Protein AF-A0A1V6M2T1-F1 (afdb_monomer_lite)

pLDDT: mean 70.69, std 18.41, range [31.61, 95.44]

Secondary structure (DSSP, 8-state):
-EEEEEEEEETTEEEEEEEEEEEEEETTTEEEEEEEEEEE-SSSS--SHHHHH-EEEETTEEEEEE-EEEETT-S-----SS-EEEE-GGG-B--S---HHHHHHHHHHHHHTTHHHHHHTTS-----SSS----HHHHHHHHHHHHTTS--

Organism: NCBI:txid392547

Structure (mmCIF, N/CA/C/O backbone):
data_AF-A0A1V6M2T1-F1
#
_entry.id   AF-A0A1V6M2T1-F1
#
loop_
_atom_site.group_PDB
_atom_site.id
_atom_site.type_symbol
_atom_site.label_atom_id
_atom_site.label_alt_id
_atom_site.label_comp_id
_atom_site.label_asym_id
_atom_site.label_entity_id
_atom_site.label_seq_id
_atom_site.pdbx_PDB_ins_code
_atom_site.Cartn_x
_atom_site.Cartn_y
_atom_site.Cartn_z
_atom_site.occupancy
_atom_site.B_iso_or_equiv
_atom_site.auth_seq_id
_atom_site.auth_comp_id
_atom_site.auth_asym_id
_atom_site.auth_atom_id
_atom_site.pdbx_PDB_model_num
ATOM 1 N N . MET A 1 1 ? -5.925 5.766 -5.698 1.00 90.88 1 MET A N 1
ATOM 2 C CA . MET A 1 1 ? -6.405 4.626 -4.878 1.00 90.88 1 MET A CA 1
ATOM 3 C C . MET A 1 1 ? -6.387 5.064 -3.421 1.00 90.88 1 MET A C 1
ATOM 5 O O . MET A 1 1 ? -5.748 6.068 -3.132 1.00 90.88 1 MET A O 1
ATOM 9 N N . PHE A 1 2 ? -7.082 4.376 -2.523 1.00 90.50 2 PHE A N 1
ATOM 10 C CA . PHE A 1 2 ? -7.159 4.763 -1.107 1.00 90.50 2 PHE A CA 1
ATOM 11 C C . PHE A 1 2 ? -7.223 3.529 -0.206 1.00 90.50 2 PHE A C 1
ATOM 13 O O . PHE A 1 2 ? -7.481 2.418 -0.685 1.00 90.50 2 PHE A O 1
ATOM 20 N N . LEU A 1 3 ? -6.976 3.726 1.088 1.00 90.12 3 LEU A N 1
ATOM 21 C CA . LEU A 1 3 ? -7.148 2.685 2.092 1.00 90.12 3 LEU A CA 1
ATOM 22 C C . LEU A 1 3 ? -8.606 2.587 2.534 1.00 90.12 3 LEU A C 1
ATOM 24 O O . LEU A 1 3 ? -9.254 3.588 2.828 1.00 90.12 3 LEU A O 1
ATOM 28 N N . ARG A 1 4 ? -9.121 1.360 2.600 1.00 90.44 4 ARG A N 1
ATOM 29 C CA . ARG A 1 4 ? -10.441 1.067 3.149 1.00 90.44 4 ARG A CA 1
ATOM 30 C C . ARG A 1 4 ? -10.321 0.175 4.369 1.00 90.44 4 ARG A C 1
ATOM 32 O O . ARG A 1 4 ? -9.749 -0.910 4.283 1.00 90.44 4 ARG A O 1
ATOM 39 N N . GLU A 1 5 ? -10.934 0.626 5.450 1.00 89.81 5 GLU A N 1
ATOM 40 C CA . GLU A 1 5 ? -11.087 -0.131 6.682 1.00 89.81 5 GLU A CA 1
ATOM 41 C C . GLU A 1 5 ? -12.289 -1.086 6.608 1.00 89.81 5 GLU A C 1
ATOM 43 O O . GLU A 1 5 ? -13.335 -0.766 6.029 1.00 89.81 5 GLU A O 1
ATOM 48 N N . LYS A 1 6 ? -12.142 -2.264 7.213 1.00 90.06 6 LYS A N 1
ATOM 49 C CA . LYS A 1 6 ? -13.214 -3.207 7.526 1.00 90.06 6 LYS A CA 1
ATOM 50 C C . LYS A 1 6 ? -13.053 -3.693 8.961 1.00 90.06 6 LYS A C 1
ATOM 52 O O . LYS A 1 6 ? -12.026 -4.270 9.304 1.00 90.06 6 LYS A O 1
ATOM 57 N N . THR A 1 7 ? -14.091 -3.527 9.764 1.00 89.69 7 THR A N 1
ATOM 58 C CA . THR A 1 7 ? -14.154 -4.051 11.128 1.00 89.69 7 THR A CA 1
ATOM 59 C C . THR A 1 7 ? -14.846 -5.405 11.161 1.00 89.69 7 THR A C 1
ATOM 61 O O . THR A 1 7 ? -15.829 -5.645 10.457 1.00 89.69 7 THR A O 1
ATOM 64 N N . ARG A 1 8 ? -14.333 -6.306 11.996 1.00 88.00 8 ARG A N 1
ATOM 65 C CA . ARG A 1 8 ? -14.969 -7.588 12.296 1.00 88.00 8 ARG A CA 1
ATOM 66 C C . ARG A 1 8 ? -14.825 -7.887 13.777 1.00 88.00 8 ARG A C 1
ATOM 68 O O . ARG A 1 8 ? -13.715 -7.901 14.295 1.00 88.00 8 ARG A O 1
ATOM 75 N N . THR A 1 9 ? -15.931 -8.204 14.435 1.00 89.56 9 THR A N 1
ATOM 76 C CA . THR A 1 9 ? -15.907 -8.704 15.811 1.00 89.56 9 THR A CA 1
ATOM 77 C C . THR A 1 9 ? -15.800 -10.226 15.794 1.00 89.56 9 THR A C 1
ATOM 79 O O . THR A 1 9 ? -16.589 -10.904 15.132 1.00 89.56 9 THR A O 1
ATOM 82 N N . LYS A 1 10 ? -14.796 -10.765 16.484 1.00 86.81 10 LYS A N 1
ATOM 83 C CA . LYS A 1 10 ? -14.562 -12.201 16.653 1.00 86.81 10 LYS A CA 1
ATOM 84 C C . LYS A 1 10 ? -14.015 -12.443 18.060 1.00 86.81 10 LYS A C 1
ATOM 86 O O . LYS A 1 10 ? -13.212 -11.655 18.537 1.00 86.81 10 LYS A O 1
ATOM 91 N N . ASP A 1 11 ? -14.467 -13.502 18.731 1.00 85.00 11 ASP A N 1
ATOM 92 C CA . ASP A 1 11 ? -13.961 -13.908 20.055 1.00 85.00 11 ASP A CA 1
ATOM 93 C C . ASP A 1 11 ? -13.991 -12.770 21.103 1.00 85.00 11 ASP A C 1
ATOM 95 O O . ASP A 1 11 ? -13.096 -12.627 21.931 1.00 85.00 11 ASP A O 1
ATOM 99 N N . GLY A 1 12 ? -15.013 -11.906 21.029 1.00 88.94 12 GLY A N 1
ATOM 100 C CA . GLY A 1 12 ? -15.168 -10.736 21.904 1.00 88.94 12 GLY A CA 1
ATOM 101 C C . GLY A 1 12 ? -14.225 -9.563 21.605 1.00 88.94 12 GLY A C 1
ATOM 102 O O . GLY A 1 12 ? -14.316 -8.536 22.273 1.00 88.94 12 GLY A O 1
ATOM 103 N N . LYS A 1 13 ? -13.351 -9.676 20.598 1.00 83.81 13 LYS A N 1
ATOM 104 C CA . LYS A 1 13 ? -12.425 -8.624 20.164 1.00 83.81 13 LYS A CA 1
ATOM 105 C C . LYS A 1 13 ? -12.834 -8.062 18.805 1.00 83.81 13 LYS A C 1
ATOM 107 O O . LYS A 1 13 ? -13.288 -8.784 17.916 1.00 83.81 13 LYS A O 1
ATOM 112 N N . THR A 1 14 ? -12.683 -6.753 18.635 1.00 84.75 14 THR A N 1
ATOM 113 C CA . THR A 1 14 ? -12.909 -6.087 17.348 1.00 84.75 14 THR A CA 1
ATOM 114 C C . THR A 1 14 ? -11.585 -5.963 16.615 1.00 84.75 14 THR A C 1
ATOM 116 O O . THR A 1 14 ? -10.681 -5.286 17.087 1.00 84.75 14 THR A O 1
ATOM 119 N N . HIS A 1 15 ? -11.502 -6.603 15.454 1.00 81.69 15 HIS A N 1
ATOM 120 C CA . HIS A 1 15 ? -10.347 -6.582 14.566 1.00 81.69 15 HIS A CA 1
ATOM 121 C C . HIS A 1 15 ? -10.577 -5.591 13.429 1.00 81.69 15 HIS A C 1
ATOM 123 O O . HIS A 1 15 ? -11.672 -5.544 12.848 1.00 81.69 15 HIS A O 1
ATOM 129 N N . ARG A 1 16 ? -9.542 -4.818 13.089 1.00 83.06 16 ARG A N 1
ATOM 130 C CA . ARG A 1 16 ? -9.568 -3.848 11.988 1.00 83.06 16 ARG A CA 1
ATOM 131 C C . ARG A 1 16 ? -8.660 -4.307 10.862 1.00 83.06 16 ARG A C 1
ATOM 133 O O . ARG A 1 16 ? -7.446 -4.390 11.007 1.00 83.06 16 ARG A O 1
ATOM 140 N N . TYR A 1 17 ? -9.256 -4.537 9.703 1.00 86.25 17 TYR A N 1
ATOM 141 C CA . TYR A 1 17 ? -8.554 -4.954 8.502 1.00 86.25 17 TYR A CA 1
ATOM 142 C C . TYR A 1 17 ? -8.528 -3.836 7.478 1.00 86.25 17 TYR A C 1
ATOM 144 O O . TYR A 1 17 ? -9.516 -3.129 7.279 1.00 86.25 17 TYR A O 1
ATOM 152 N N . TRP A 1 18 ? -7.417 -3.734 6.763 1.00 87.50 18 TRP A N 1
ATOM 153 C CA . TRP A 1 18 ? -7.222 -2.711 5.753 1.00 87.50 18 TRP A CA 1
ATOM 154 C C . TRP A 1 18 ? -7.017 -3.313 4.370 1.00 87.50 18 TRP A C 1
ATOM 156 O O . TRP A 1 18 ? -6.522 -4.427 4.187 1.00 87.50 18 TRP A O 1
ATOM 166 N N . SER A 1 19 ? -7.443 -2.576 3.352 1.00 89.62 19 SER A N 1
ATOM 167 C CA . SER A 1 19 ? -7.235 -2.939 1.952 1.00 89.62 19 SER A CA 1
ATOM 168 C C . SER A 1 19 ? -6.970 -1.706 1.103 1.00 89.62 19 SER A C 1
ATOM 170 O O . SER A 1 19 ? -7.584 -0.663 1.321 1.00 89.62 19 SER A O 1
ATOM 172 N N . VAL A 1 20 ? -6.116 -1.841 0.089 1.00 90.06 20 VAL A N 1
ATOM 173 C CA . VAL A 1 20 ? -5.990 -0.847 -0.982 1.00 90.06 20 VAL A CA 1
ATOM 174 C C . VAL A 1 20 ? -7.143 -1.045 -1.957 1.00 90.06 20 VAL A C 1
ATOM 176 O O . VAL A 1 20 ? -7.351 -2.147 -2.474 1.00 90.06 20 VAL A O 1
ATOM 179 N N . VAL A 1 21 ? -7.888 0.024 -2.220 1.00 92.50 21 VAL A N 1
ATOM 180 C CA . VAL A 1 21 ? -9.063 0.020 -3.094 1.00 92.50 21 VAL A CA 1
ATOM 181 C C . VAL A 1 21 ? -8.901 1.047 -4.213 1.00 92.50 21 VAL A C 1
ATOM 183 O O . VAL A 1 21 ? -8.408 2.162 -4.015 1.00 92.50 21 VAL A O 1
ATOM 186 N N . GLU A 1 22 ? -9.344 0.670 -5.410 1.00 92.31 22 GLU A N 1
ATOM 187 C CA . GLU A 1 22 ? -9.448 1.556 -6.565 1.00 92.31 22 GLU A CA 1
ATOM 188 C C . GLU A 1 22 ? -10.909 1.776 -6.975 1.00 92.31 22 GLU A C 1
ATOM 190 O O . GLU A 1 22 ? -11.725 0.854 -6.954 1.00 92.31 22 GLU A O 1
ATOM 195 N N . ASN A 1 23 ? -11.237 3.003 -7.382 1.00 92.88 23 ASN A N 1
ATOM 196 C CA . ASN A 1 23 ? -12.515 3.305 -8.018 1.00 92.88 23 ASN A CA 1
ATOM 197 C C . ASN A 1 23 ? -12.407 2.984 -9.513 1.00 92.88 23 ASN A C 1
ATOM 199 O O . ASN A 1 23 ? -11.589 3.583 -10.212 1.00 92.88 23 ASN A O 1
ATOM 203 N N . ARG A 1 24 ? -13.255 2.085 -10.020 1.00 91.62 24 ARG A N 1
ATOM 204 C CA . ARG A 1 24 ? -13.364 1.763 -11.447 1.00 91.62 24 ARG A CA 1
ATOM 205 C C . ARG A 1 24 ? -14.701 2.206 -12.009 1.00 91.62 24 ARG A C 1
ATOM 207 O O . ARG A 1 24 ? -15.753 1.849 -11.484 1.00 91.62 24 ARG A O 1
ATOM 214 N N . ARG A 1 25 ? -14.659 2.952 -13.112 1.00 94.19 25 ARG A N 1
ATOM 215 C CA . ARG A 1 25 ? -15.850 3.230 -13.921 1.00 94.19 25 ARG A CA 1
ATOM 216 C C . ARG A 1 25 ? -16.235 1.957 -14.671 1.00 94.19 25 ARG A C 1
ATOM 218 O O . ARG A 1 25 ? -15.380 1.335 -15.294 1.00 94.19 25 ARG A O 1
ATOM 225 N N . VAL A 1 26 ? -17.505 1.584 -14.602 1.00 93.38 26 VAL A N 1
ATOM 226 C CA . VAL A 1 26 ? -18.083 0.449 -15.334 1.00 93.38 26 VAL A CA 1
ATOM 227 C C . VAL A 1 26 ? -19.232 0.934 -16.218 1.00 93.38 26 VAL A C 1
ATOM 229 O O . VAL A 1 26 ? -19.635 2.101 -16.154 1.00 93.38 26 VAL A O 1
ATOM 232 N N . SER A 1 27 ? -19.751 0.051 -17.072 1.00 92.75 27 SER A N 1
ATOM 233 C CA . SER A 1 27 ? -20.870 0.359 -17.965 1.00 92.75 27 SER A CA 1
ATOM 234 C C . SER A 1 27 ? -22.067 0.949 -17.210 1.00 92.75 27 SER A C 1
ATOM 236 O O . SER A 1 27 ? -22.337 0.612 -16.055 1.00 92.75 27 SER A O 1
ATOM 238 N N . GLY A 1 28 ? -22.804 1.841 -17.874 1.00 90.31 28 GLY A N 1
ATOM 239 C CA . GLY A 1 28 ? -23.996 2.466 -17.295 1.00 90.31 28 GLY A CA 1
ATOM 240 C C . GLY A 1 28 ? -23.710 3.603 -16.309 1.00 90.31 28 GLY A C 1
ATOM 241 O O . GLY A 1 28 ? -24.508 3.824 -15.405 1.00 90.31 28 GLY A O 1
ATOM 242 N N . ARG A 1 29 ? -22.584 4.322 -16.465 1.00 90.81 29 ARG A N 1
ATOM 243 C CA . ARG A 1 29 ? -22.178 5.472 -15.620 1.00 90.81 29 ARG A CA 1
ATOM 244 C C . ARG A 1 29 ? -22.009 5.135 -14.131 1.00 90.81 29 ARG A C 1
ATOM 246 O O . ARG A 1 29 ? -22.062 6.022 -13.284 1.00 90.81 29 ARG A O 1
ATOM 253 N N . ARG A 1 30 ? -21.785 3.863 -13.800 1.00 94.12 30 ARG A N 1
ATOM 254 C CA . ARG A 1 30 ? -21.572 3.411 -12.421 1.00 94.12 30 ARG A CA 1
ATOM 255 C C . ARG A 1 30 ? -20.083 3.416 -12.085 1.00 94.12 30 ARG A C 1
ATOM 257 O O . ARG A 1 30 ? -19.233 3.225 -12.956 1.00 94.12 30 ARG A O 1
ATOM 264 N N . VAL A 1 31 ? -19.774 3.606 -10.808 1.00 95.00 31 VAL A N 1
ATOM 265 C CA . VAL A 1 31 ? -18.424 3.446 -10.262 1.00 95.00 31 VAL A CA 1
ATOM 266 C C . VAL A 1 31 ? -18.472 2.333 -9.230 1.00 95.00 31 VAL A C 1
ATOM 268 O O . VAL A 1 31 ? -19.306 2.363 -8.330 1.00 95.00 31 VAL A O 1
ATOM 271 N N . VAL A 1 32 ? -17.591 1.349 -9.373 1.00 94.50 32 VAL A N 1
ATOM 272 C CA . VAL A 1 32 ? -17.420 0.254 -8.415 1.00 94.50 32 VAL A CA 1
ATOM 273 C C . VAL A 1 32 ? -16.071 0.376 -7.729 1.00 94.50 32 VAL A C 1
ATOM 275 O O . VAL A 1 32 ? -15.122 0.937 -8.275 1.00 94.50 32 VAL A O 1
ATOM 278 N N . GLN A 1 33 ? -15.983 -0.172 -6.527 1.00 94.56 33 GLN A N 1
ATOM 279 C CA . GLN A 1 33 ? -14.750 -0.215 -5.757 1.00 94.56 33 GLN A CA 1
ATOM 280 C C . GLN A 1 33 ? -14.138 -1.604 -5.867 1.00 94.56 33 GLN A C 1
ATOM 282 O O . GLN A 1 33 ? -14.709 -2.583 -5.389 1.00 94.56 33 GLN A O 1
ATOM 287 N N . ARG A 1 34 ? -12.977 -1.689 -6.515 1.00 92.88 34 ARG A N 1
ATOM 288 C CA . ARG A 1 34 ? -12.216 -2.928 -6.669 1.00 92.88 34 ARG A CA 1
ATOM 289 C C . ARG A 1 34 ? -11.127 -2.984 -5.605 1.00 92.88 34 ARG A C 1
ATOM 291 O O . ARG A 1 34 ? -10.324 -2.062 -5.484 1.00 92.88 34 ARG A O 1
ATOM 298 N N . GLN A 1 35 ? -11.094 -4.075 -4.848 1.00 91.88 35 GLN A N 1
ATOM 299 C CA . GLN A 1 35 ? -9.984 -4.368 -3.947 1.00 91.88 35 GLN A CA 1
ATOM 300 C C . GLN A 1 35 ? -8.752 -4.738 -4.782 1.00 91.88 35 GLN A C 1
ATOM 302 O O . GLN A 1 35 ? -8.825 -5.632 -5.623 1.00 91.88 35 GLN A O 1
ATOM 307 N N . VAL A 1 36 ? -7.647 -4.029 -4.564 1.00 89.44 36 VAL A N 1
ATOM 308 C CA . VAL A 1 36 ? -6.377 -4.228 -5.277 1.00 89.44 36 VAL A CA 1
ATOM 309 C C . VAL A 1 36 ? -5.431 -5.092 -4.452 1.00 89.44 36 VAL A C 1
ATOM 311 O O . VAL A 1 36 ? -4.833 -6.020 -4.981 1.00 89.44 36 VAL A O 1
ATOM 314 N N . LEU A 1 37 ? -5.329 -4.810 -3.151 1.00 86.50 37 LEU A N 1
ATOM 315 C CA . LEU A 1 37 ? -4.458 -5.530 -2.227 1.00 86.50 37 LEU A CA 1
ATOM 316 C C . LEU A 1 37 ? -5.110 -5.599 -0.848 1.00 86.50 37 LEU A C 1
ATOM 318 O O . LEU A 1 37 ? -5.613 -4.594 -0.344 1.00 86.50 37 LEU A O 1
ATOM 322 N N . TYR A 1 38 ? -5.096 -6.782 -0.244 1.00 86.50 38 TYR A N 1
ATOM 323 C CA . TYR A 1 38 ? -5.486 -6.975 1.147 1.00 86.50 38 TYR A CA 1
ATOM 324 C C . TYR A 1 38 ? -4.254 -6.805 2.038 1.00 86.50 38 TYR A C 1
ATOM 326 O O . TYR A 1 38 ? -3.266 -7.503 1.836 1.00 86.50 38 TYR A O 1
ATOM 334 N N . LEU A 1 39 ? -4.303 -5.869 2.987 1.00 81.75 39 LEU A N 1
ATOM 335 C CA . LEU A 1 39 ? -3.174 -5.559 3.874 1.00 81.75 39 LEU A CA 1
ATOM 336 C C . LEU A 1 39 ? -3.252 -6.300 5.214 1.00 81.75 39 LEU A C 1
ATOM 338 O O . LEU A 1 39 ? -2.259 -6.363 5.928 1.00 81.75 39 LEU A O 1
ATOM 342 N N . GLY A 1 40 ? -4.411 -6.870 5.554 1.00 83.44 40 GLY A N 1
ATOM 343 C CA . GLY A 1 40 ? -4.621 -7.497 6.856 1.00 83.44 40 GLY A CA 1
ATOM 344 C C . GLY A 1 40 ? -4.778 -6.469 7.978 1.00 83.44 40 GLY A C 1
ATOM 345 O O . GLY A 1 40 ? -5.255 -5.355 7.748 1.00 83.44 40 GLY A O 1
ATOM 346 N N . GLU A 1 41 ? -4.427 -6.872 9.197 1.00 77.69 41 GLU A N 1
ATOM 347 C CA . GLU A 1 41 ? -4.471 -6.017 10.387 1.00 77.69 41 GLU A CA 1
ATOM 348 C C . GLU A 1 41 ? -3.247 -5.106 10.383 1.00 77.69 41 GLU A C 1
ATOM 350 O O . GLU A 1 41 ? -2.123 -5.531 10.659 1.00 77.69 41 GLU A O 1
ATOM 355 N N . LEU A 1 42 ? -3.458 -3.837 10.037 1.00 67.69 42 LEU A N 1
ATOM 356 C CA . LEU A 1 42 ? -2.407 -2.841 10.177 1.00 67.69 42 LEU A CA 1
ATOM 357 C C . LEU A 1 42 ? -2.264 -2.506 11.663 1.00 67.69 42 LEU A C 1
ATOM 359 O O . LEU A 1 42 ? -2.999 -1.690 12.210 1.00 67.69 42 LEU A O 1
ATOM 363 N N . ASN A 1 43 ? -1.254 -3.131 12.266 1.00 65.62 43 ASN A N 1
ATOM 364 C CA . ASN A 1 43 ? -0.642 -2.754 13.536 1.00 65.62 43 ASN A CA 1
ATOM 365 C C . ASN A 1 43 ? -1.459 -3.023 14.815 1.00 65.62 43 ASN A C 1
ATOM 367 O O . ASN A 1 43 ? -1.379 -2.240 15.759 1.00 65.62 43 ASN A O 1
ATOM 371 N N . ASP A 1 44 ? -2.224 -4.117 14.900 1.00 55.50 44 ASP A N 1
ATOM 372 C CA . ASP A 1 44 ? -2.725 -4.576 16.210 1.00 55.50 44 ASP A CA 1
ATOM 373 C C . ASP A 1 44 ? -1.588 -5.193 17.054 1.00 55.50 44 ASP A C 1
ATOM 375 O O . ASP A 1 44 ? -1.435 -4.780 18.198 1.00 55.50 44 ASP A O 1
ATOM 379 N N . ASP A 1 45 ? -0.698 -6.014 16.467 1.00 52.16 45 ASP A N 1
ATOM 380 C CA . ASP A 1 45 ? 0.369 -6.717 17.219 1.00 52.16 45 ASP A CA 1
ATOM 381 C C . ASP A 1 45 ? 1.745 -6.839 16.505 1.00 52.16 45 ASP A C 1
ATOM 383 O O . ASP A 1 45 ? 2.677 -7.467 17.023 1.00 52.16 45 ASP A O 1
ATOM 387 N N . GLN A 1 46 ? 1.933 -6.269 15.304 1.00 51.19 46 GLN A N 1
ATOM 388 C CA . GLN A 1 46 ? 3.170 -6.488 14.530 1.00 51.19 46 GLN A CA 1
ATOM 389 C C . GLN A 1 46 ? 4.334 -5.571 14.957 1.00 51.19 46 GLN A C 1
ATOM 391 O O . GLN A 1 46 ? 4.474 -4.428 14.530 1.00 51.19 46 GLN A O 1
ATOM 396 N N . ARG A 1 47 ? 5.207 -6.151 15.791 1.00 47.25 47 ARG A N 1
ATOM 397 C CA . ARG A 1 47 ? 6.484 -5.626 16.309 1.00 47.25 47 ARG A CA 1
ATOM 398 C C . ARG A 1 47 ? 7.412 -5.044 15.233 1.00 47.25 47 ARG A C 1
ATOM 400 O O . ARG A 1 47 ? 7.692 -5.727 14.256 1.00 47.25 47 ARG A O 1
ATOM 407 N N . ALA A 1 48 ? 7.986 -3.868 15.527 1.00 48.25 48 ALA A N 1
ATOM 408 C CA . ALA A 1 48 ? 9.299 -3.286 15.157 1.00 48.25 48 ALA A CA 1
ATOM 409 C C . ALA A 1 48 ? 9.834 -3.332 13.700 1.00 48.25 48 ALA A C 1
ATOM 411 O O . ALA A 1 48 ? 10.592 -2.442 13.321 1.00 48.25 48 ALA A O 1
ATOM 412 N N . GLY A 1 49 ? 9.487 -4.319 12.873 1.00 46.28 49 GLY A N 1
ATOM 413 C CA . GLY A 1 49 ? 9.992 -4.485 11.509 1.00 46.28 49 GLY A CA 1
ATOM 414 C C . GLY A 1 49 ? 9.510 -3.397 10.551 1.00 46.28 49 GLY A C 1
ATOM 415 O O . GLY A 1 49 ? 10.310 -2.868 9.790 1.00 46.28 49 GLY A O 1
ATOM 416 N N . TRP A 1 50 ? 8.241 -2.984 10.651 1.00 45.56 50 TRP A N 1
ATOM 417 C CA . TRP A 1 50 ? 7.664 -1.931 9.802 1.00 45.56 50 TRP A CA 1
ATOM 418 C C . TRP A 1 50 ? 8.287 -0.553 10.044 1.00 45.56 50 TRP A C 1
ATOM 420 O O . TRP A 1 50 ? 8.517 0.195 9.098 1.00 45.56 50 TRP A O 1
ATOM 430 N N . VAL A 1 51 ? 8.637 -0.255 11.300 1.00 49.56 51 VAL A N 1
ATOM 431 C CA . VAL A 1 51 ? 9.337 0.979 11.698 1.00 49.56 51 VAL A CA 1
ATOM 432 C C . VAL A 1 51 ? 10.704 1.104 11.013 1.00 49.56 51 VAL A C 1
ATOM 434 O O . VAL A 1 51 ? 11.214 2.207 10.853 1.00 49.56 51 VAL A O 1
ATOM 437 N N . ARG A 1 52 ? 11.316 -0.010 10.589 1.00 46.84 52 ARG A N 1
ATOM 438 C CA . ARG A 1 52 ? 12.630 -0.014 9.927 1.00 46.84 52 ARG A CA 1
ATOM 439 C C . ARG A 1 52 ? 12.562 0.183 8.416 1.00 46.84 52 ARG A C 1
ATOM 441 O O . ARG A 1 52 ? 13.560 0.576 7.830 1.00 46.84 52 ARG A O 1
ATOM 448 N N . THR A 1 53 ? 11.425 -0.097 7.780 1.00 50.50 53 THR A N 1
ATOM 449 C CA . THR A 1 53 ? 11.332 -0.152 6.309 1.00 50.50 53 THR A CA 1
ATOM 450 C C . THR A 1 53 ? 10.943 1.183 5.670 1.00 50.50 53 THR A C 1
ATOM 452 O O . THR A 1 53 ? 11.093 1.345 4.462 1.00 50.50 53 THR A O 1
ATOM 455 N N . ILE A 1 54 ? 10.451 2.152 6.446 1.00 56.47 54 ILE A N 1
ATOM 456 C CA . ILE A 1 54 ? 10.003 3.439 5.905 1.00 56.47 54 ILE A CA 1
ATOM 457 C C . ILE A 1 54 ? 11.121 4.471 6.037 1.00 56.47 54 ILE A C 1
ATOM 459 O O . ILE A 1 54 ? 11.309 5.085 7.087 1.00 56.47 54 ILE A O 1
ATOM 463 N N . GLU A 1 55 ? 11.836 4.676 4.935 1.00 57.69 55 GLU A N 1
ATOM 464 C CA . GLU A 1 55 ? 12.669 5.856 4.725 1.00 57.69 55 GLU A CA 1
ATOM 465 C C . GLU A 1 55 ? 11.778 7.006 4.244 1.00 57.69 55 GLU A C 1
ATOM 467 O O . GLU A 1 55 ? 11.227 6.982 3.139 1.00 57.69 55 GLU A O 1
ATOM 472 N N . ALA A 1 56 ? 11.604 8.025 5.082 1.00 60.62 56 ALA A N 1
ATOM 473 C CA . ALA A 1 56 ? 10.903 9.234 4.687 1.00 60.62 56 ALA A CA 1
ATOM 474 C C . ALA A 1 56 ? 11.843 10.128 3.873 1.00 60.62 56 ALA A C 1
ATOM 476 O O . ALA A 1 56 ? 12.825 10.653 4.396 1.00 60.62 56 ALA A O 1
ATOM 477 N N . VAL A 1 57 ? 11.522 10.318 2.593 1.00 56.94 57 VAL A N 1
ATOM 478 C CA . VAL A 1 57 ? 12.180 11.308 1.733 1.00 56.94 57 VAL A CA 1
ATOM 479 C C . VAL A 1 57 ? 11.316 12.566 1.735 1.00 56.94 57 VAL A C 1
ATOM 481 O O . VAL A 1 57 ? 10.234 12.596 1.148 1.00 56.94 57 VAL A O 1
ATOM 484 N N . SER A 1 58 ? 11.772 13.606 2.430 1.00 56.56 58 SER A N 1
ATOM 485 C CA . SER A 1 58 ? 11.114 14.915 2.439 1.00 56.56 58 SER A CA 1
ATOM 486 C C . SER A 1 58 ? 11.654 15.764 1.292 1.00 56.56 58 SER A C 1
ATOM 488 O O . SER A 1 58 ? 12.860 15.849 1.097 1.00 56.56 58 SER A O 1
ATOM 490 N N . GLY A 1 59 ? 10.790 16.469 0.557 1.00 53.81 59 GLY A N 1
ATOM 491 C CA . GLY A 1 59 ? 11.221 17.347 -0.544 1.00 53.81 59 GLY A CA 1
ATOM 492 C C . GLY A 1 59 ? 12.158 18.495 -0.129 1.00 53.81 59 GLY A C 1
ATOM 493 O O . GLY A 1 59 ? 12.690 19.180 -0.996 1.00 53.81 59 GLY A O 1
ATOM 494 N N . LYS A 1 60 ? 12.353 18.717 1.179 1.00 60.16 60 LYS A N 1
ATOM 495 C CA . LYS A 1 60 ? 13.264 19.729 1.734 1.00 60.16 60 LYS A CA 1
ATOM 496 C C . LYS A 1 60 ? 14.626 19.177 2.153 1.00 60.16 60 LYS A C 1
ATOM 498 O O . LYS A 1 60 ? 15.581 19.943 2.180 1.00 60.16 60 LYS A O 1
ATOM 503 N N . GLU A 1 61 ? 14.726 17.887 2.469 1.00 56.22 61 GLU A N 1
ATOM 504 C CA . GLU A 1 61 ? 15.978 17.272 2.912 1.00 56.22 61 GLU A CA 1
ATOM 505 C C . GLU A 1 61 ? 16.227 15.952 2.171 1.00 56.22 61 GLU A C 1
ATOM 507 O O . GLU A 1 61 ? 15.413 15.034 2.262 1.00 56.22 61 GLU A O 1
ATOM 512 N N . PRO A 1 62 ? 17.359 15.822 1.461 1.00 55.81 62 PRO A N 1
ATOM 513 C CA . PRO A 1 62 ? 17.670 14.640 0.661 1.00 55.81 62 PRO A CA 1
ATOM 514 C C . PRO A 1 62 ? 18.128 13.429 1.489 1.00 55.81 62 PRO A C 1
ATOM 516 O O . PRO A 1 62 ? 18.471 12.406 0.899 1.00 55.81 62 PRO A O 1
ATOM 519 N N . GLN A 1 63 ? 18.180 13.521 2.824 1.00 63.41 63 GLN A N 1
ATOM 520 C CA . GLN A 1 63 ? 18.594 12.395 3.658 1.00 63.41 63 GLN A CA 1
ATOM 521 C C . GLN A 1 63 ? 17.394 11.532 4.066 1.00 63.41 63 GLN A C 1
ATOM 523 O O . GLN A 1 63 ? 16.446 12.059 4.655 1.00 63.41 63 GLN A O 1
ATOM 528 N N . PRO A 1 64 ? 17.429 10.215 3.788 1.00 61.97 64 PRO A N 1
ATOM 529 C CA . PRO A 1 64 ? 16.409 9.297 4.269 1.00 61.97 64 PRO A CA 1
ATOM 530 C C . PRO A 1 64 ? 16.446 9.260 5.800 1.00 61.97 64 PRO A C 1
ATOM 532 O O . PRO A 1 64 ? 17.501 9.058 6.402 1.00 61.97 64 PRO A O 1
ATOM 535 N N . ARG A 1 65 ? 15.290 9.465 6.435 1.00 64.56 65 ARG A N 1
ATOM 536 C CA . ARG A 1 65 ? 15.127 9.318 7.888 1.00 64.56 65 ARG A CA 1
ATOM 537 C C . ARG A 1 65 ? 14.187 8.166 8.195 1.00 64.56 65 ARG A C 1
ATOM 539 O O . ARG A 1 65 ? 13.186 7.978 7.505 1.00 64.56 65 ARG A O 1
ATOM 546 N N . GLN A 1 66 ? 14.507 7.417 9.243 1.00 65.69 66 GLN A N 1
ATOM 547 C CA . GLN A 1 66 ? 13.679 6.317 9.717 1.00 65.69 66 GLN A CA 1
ATOM 548 C C . GLN A 1 66 ? 12.547 6.861 10.597 1.00 65.69 66 GLN A C 1
ATOM 550 O O . GLN A 1 66 ? 12.816 7.542 11.587 1.00 65.69 66 GLN A O 1
ATOM 555 N N . LEU A 1 67 ? 11.295 6.554 10.243 1.00 67.38 67 LEU A N 1
ATOM 556 C CA . LEU A 1 67 ? 10.110 6.984 10.990 1.00 67.38 67 LEU A CA 1
ATOM 557 C C . LEU A 1 67 ? 9.274 5.792 11.456 1.00 67.38 67 LEU A C 1
ATOM 559 O O . LEU A 1 67 ? 8.962 4.885 10.681 1.00 67.38 67 LEU A O 1
ATOM 563 N N . ALA A 1 68 ? 8.823 5.847 12.708 1.00 68.56 68 ALA A N 1
ATOM 564 C CA . ALA A 1 68 ? 7.796 4.946 13.210 1.00 68.56 68 ALA A CA 1
ATOM 565 C C . ALA A 1 68 ? 6.411 5.532 12.913 1.00 68.56 68 ALA A C 1
ATOM 567 O O . ALA A 1 68 ? 6.039 6.561 13.479 1.00 68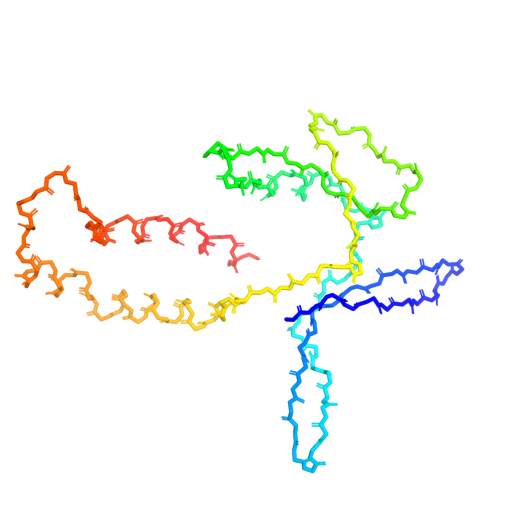.56 68 ALA A O 1
ATOM 568 N N . LEU A 1 69 ? 5.647 4.887 12.026 1.00 69.19 69 LEU A N 1
ATOM 569 C CA . LEU A 1 69 ? 4.286 5.309 11.695 1.00 69.19 69 LEU A CA 1
ATOM 570 C C . LEU A 1 69 ? 3.263 4.553 12.544 1.00 69.19 69 LEU A C 1
ATOM 572 O O . LEU A 1 69 ? 3.219 3.322 12.523 1.00 69.19 69 LEU A O 1
ATOM 576 N N . PHE A 1 70 ? 2.398 5.293 13.233 1.00 71.44 70 PHE A N 1
ATOM 577 C CA . PHE A 1 70 ? 1.281 4.725 13.989 1.00 71.44 70 PHE A CA 1
ATOM 578 C C . PHE A 1 70 ? -0.046 5.355 13.577 1.00 71.44 70 PHE A C 1
ATOM 580 O O . PHE A 1 70 ? -0.054 6.530 13.217 1.00 71.44 70 PHE A O 1
ATOM 587 N N . PRO A 1 71 ? -1.169 4.622 13.656 1.00 73.19 71 PRO A N 1
ATOM 588 C CA . PRO A 1 71 ? -2.496 5.216 13.517 1.00 73.19 71 PRO A CA 1
ATOM 589 C C . PRO A 1 71 ? -2.700 6.389 14.493 1.00 73.19 71 PRO A C 1
ATOM 591 O O . PRO A 1 71 ? -2.223 6.349 15.629 1.00 73.19 71 PRO A O 1
ATOM 594 N N . ASP A 1 72 ? -3.389 7.443 14.055 1.00 74.00 72 ASP A N 1
ATOM 595 C CA . ASP A 1 72 ? -3.656 8.647 14.859 1.00 74.00 72 ASP A CA 1
ATOM 596 C C . ASP A 1 72 ? -4.651 8.421 16.005 1.00 74.00 72 ASP A C 1
ATOM 598 O O . ASP A 1 72 ? -4.622 9.152 16.996 1.00 74.00 72 ASP A O 1
ATOM 602 N N . ASP A 1 73 ? -5.478 7.389 15.879 1.00 75.25 73 ASP A N 1
ATOM 603 C CA . ASP A 1 73 ? -6.535 6.987 16.806 1.00 75.25 73 ASP A CA 1
ATOM 604 C C . ASP A 1 73 ? -6.061 6.057 17.943 1.00 75.25 73 ASP A C 1
ATOM 606 O O . ASP A 1 73 ? -6.875 5.570 18.727 1.00 75.25 73 ASP A O 1
ATOM 610 N N . ARG A 1 74 ? -4.746 5.824 18.071 1.00 68.88 74 ARG A N 1
ATOM 611 C CA . ARG A 1 74 ? -4.148 5.023 19.154 1.00 68.88 74 ARG A CA 1
ATOM 612 C C . ARG A 1 74 ? -3.717 5.901 20.335 1.00 68.88 74 ARG A C 1
ATOM 614 O O . ARG A 1 74 ? -2.938 6.844 20.181 1.00 68.88 74 ARG A O 1
ATOM 621 N N . GLU A 1 75 ? -4.173 5.538 21.535 1.00 61.12 75 GLU A N 1
ATOM 622 C CA . GLU A 1 75 ? -3.828 6.226 22.790 1.00 61.12 75 GLU A CA 1
ATOM 623 C C . GLU A 1 75 ? -2.420 5.870 23.293 1.00 61.12 75 GLU A C 1
ATOM 625 O O . GLU A 1 75 ? -1.657 6.761 23.666 1.00 61.12 75 GLU A O 1
ATOM 630 N N . SER A 1 76 ? -2.038 4.588 23.244 1.00 60.56 76 SER A N 1
ATOM 631 C CA . SER A 1 76 ? -0.720 4.110 23.674 1.00 60.56 76 SER A CA 1
ATOM 632 C C . SER A 1 76 ? 0.161 3.761 22.477 1.00 60.56 76 SER A C 1
ATOM 634 O O . SER A 1 76 ? -0.136 2.823 21.732 1.00 60.56 76 SER A O 1
ATOM 636 N N . LEU A 1 77 ? 1.269 4.481 22.314 1.00 62.53 77 LEU A N 1
ATOM 637 C CA . LEU A 1 77 ? 2.315 4.127 21.360 1.00 62.53 77 LEU A CA 1
ATOM 638 C C . LEU A 1 77 ? 3.444 3.411 22.116 1.00 62.53 77 LEU A C 1
ATOM 640 O O . LEU A 1 77 ? 3.876 3.926 23.149 1.00 62.53 77 LEU A O 1
ATOM 644 N N . PRO A 1 78 ? 3.934 2.247 21.652 1.00 63.47 78 PRO A N 1
ATOM 645 C CA . PRO A 1 78 ? 5.180 1.702 22.178 1.00 63.47 78 PRO A CA 1
ATOM 646 C C . PRO A 1 78 ? 6.283 2.728 21.917 1.00 63.47 78 PRO A C 1
ATOM 648 O O . PRO A 1 78 ? 6.338 3.248 20.810 1.00 63.47 78 PRO A O 1
ATOM 651 N N . ILE A 1 79 ? 7.112 3.036 22.920 1.00 59.09 79 ILE A N 1
ATOM 652 C CA . ILE A 1 79 ? 8.198 4.026 22.822 1.00 59.09 79 ILE A CA 1
ATOM 653 C C . ILE A 1 79 ? 9.193 3.528 21.764 1.00 59.09 79 ILE A C 1
ATOM 655 O O . ILE A 1 79 ? 9.876 2.535 22.022 1.00 59.09 79 ILE A O 1
ATOM 659 N N . PRO A 1 80 ? 9.270 4.137 20.569 1.00 64.44 80 PRO A N 1
ATOM 660 C CA . PRO A 1 80 ? 10.237 3.723 19.565 1.00 64.44 80 PRO A CA 1
ATOM 661 C C . PRO A 1 80 ? 11.567 4.428 19.831 1.00 64.44 80 PRO A C 1
ATOM 663 O O . PRO A 1 80 ? 11.588 5.567 20.290 1.00 64.44 80 PRO A O 1
ATOM 666 N N . ASP A 1 81 ? 12.676 3.802 19.441 1.00 66.38 81 ASP A N 1
ATOM 667 C CA . ASP A 1 81 ? 14.016 4.415 19.492 1.00 66.38 81 ASP A CA 1
ATOM 668 C C . ASP A 1 81 ? 14.230 5.497 18.405 1.00 66.38 81 ASP A C 1
ATOM 670 O O . ASP A 1 81 ? 15.343 5.974 18.195 1.00 66.38 81 ASP A O 1
ATOM 674 N N . CYS A 1 82 ? 13.180 5.864 17.662 1.00 66.31 82 CYS A N 1
ATOM 675 C CA . CYS A 1 82 ? 13.227 6.792 16.536 1.00 66.31 82 CYS A CA 1
ATOM 676 C C . CYS A 1 82 ? 12.038 7.762 16.540 1.00 66.31 82 CYS A C 1
ATOM 678 O O . CYS A 1 82 ? 11.049 7.583 17.258 1.00 66.31 82 CYS A O 1
ATOM 680 N N . GLU A 1 83 ? 12.122 8.788 15.692 1.00 70.00 83 GLU A N 1
ATOM 681 C CA . GLU A 1 83 ? 11.053 9.768 15.520 1.00 70.00 83 GLU A CA 1
ATOM 682 C C . GLU A 1 83 ? 9.725 9.074 15.171 1.00 70.00 83 GLU A C 1
ATOM 684 O O . GLU A 1 83 ? 9.651 8.165 14.337 1.00 70.00 83 GLU A O 1
ATOM 689 N N . THR A 1 84 ? 8.672 9.489 15.873 1.00 71.25 84 THR A N 1
ATOM 690 C CA . THR A 1 84 ? 7.351 8.869 15.818 1.00 71.25 84 THR A CA 1
ATOM 691 C C . THR A 1 84 ? 6.368 9.813 15.152 1.00 71.25 84 THR A C 1
ATOM 693 O O . THR A 1 84 ? 6.175 10.935 15.615 1.00 71.25 84 THR A O 1
ATOM 696 N N . VAL A 1 85 ? 5.697 9.341 14.103 1.00 72.44 85 VAL A N 1
ATOM 697 C CA . VAL A 1 85 ? 4.679 10.107 13.383 1.00 72.44 85 VAL A CA 1
ATOM 698 C C . VAL A 1 85 ? 3.340 9.389 13.470 1.00 72.44 85 VAL A C 1
ATOM 700 O O . VAL A 1 85 ? 3.211 8.208 13.144 1.00 72.44 85 VAL A O 1
ATOM 703 N N . ARG A 1 86 ? 2.318 10.131 13.897 1.00 75.62 86 ARG A N 1
ATOM 704 C CA . ARG A 1 86 ? 0.927 9.680 13.838 1.00 75.62 86 ARG A CA 1
ATOM 705 C C . ARG A 1 86 ? 0.368 9.920 12.442 1.00 75.62 86 ARG A C 1
ATOM 707 O O . ARG A 1 86 ? 0.508 11.009 11.888 1.00 75.62 86 ARG A O 1
ATOM 714 N N . VAL A 1 87 ? -0.274 8.906 11.883 1.00 76.50 87 VAL A N 1
ATOM 715 C CA . VAL A 1 87 ? -0.776 8.887 10.515 1.00 76.50 87 VAL A CA 1
ATOM 7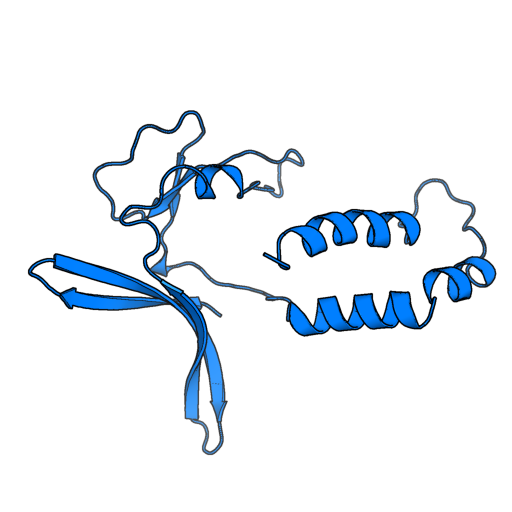16 C C . VAL A 1 87 ? -2.263 8.591 10.526 1.00 76.50 87 VAL A C 1
ATOM 718 O O . VAL A 1 87 ? -2.709 7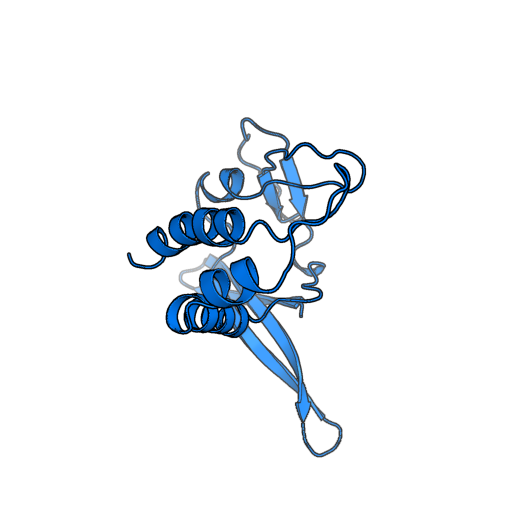.566 11.036 1.00 76.50 87 VAL A O 1
ATOM 721 N N . ARG A 1 88 ? -3.026 9.477 9.889 1.00 81.94 88 ARG A N 1
ATOM 722 C CA . ARG A 1 88 ? -4.455 9.278 9.654 1.00 81.94 88 ARG A CA 1
ATOM 723 C C . ARG A 1 88 ? -4.641 8.283 8.515 1.00 81.94 88 ARG A C 1
ATOM 725 O O . ARG A 1 88 ? -4.575 8.663 7.343 1.00 81.94 88 ARG A O 1
ATOM 732 N N . LEU A 1 89 ? -4.815 7.003 8.842 1.00 80.62 89 LEU A N 1
ATOM 733 C CA . LEU A 1 89 ? -4.904 5.936 7.837 1.00 80.62 89 LEU A CA 1
ATOM 734 C C . LEU A 1 89 ? -6.084 6.137 6.873 1.00 80.62 89 LEU A C 1
ATOM 736 O O . LEU A 1 89 ? -5.963 5.849 5.683 1.00 80.62 89 LEU A O 1
ATOM 740 N N . ASP A 1 90 ? -7.191 6.709 7.355 1.00 79.19 90 ASP A N 1
ATOM 741 C CA . ASP A 1 90 ? -8.375 7.033 6.551 1.00 79.19 90 ASP A CA 1
ATOM 742 C C . ASP A 1 90 ? -8.135 8.155 5.523 1.00 79.19 90 ASP A C 1
ATOM 744 O O . ASP A 1 90 ? -8.934 8.331 4.603 1.00 79.19 90 ASP A O 1
ATOM 748 N N . LYS A 1 91 ? -7.042 8.918 5.663 1.00 85.31 91 LYS A N 1
ATOM 749 C CA . LYS A 1 91 ? -6.644 9.995 4.742 1.00 85.31 91 LYS A CA 1
ATOM 750 C C . LYS A 1 91 ? -5.521 9.603 3.788 1.00 85.31 91 LYS A C 1
ATOM 752 O O . LYS A 1 91 ? -5.113 10.428 2.973 1.00 85.31 91 LYS A O 1
ATOM 757 N N . ILE A 1 92 ? -5.014 8.372 3.862 1.00 84.62 92 ILE A N 1
ATOM 758 C CA . ILE A 1 92 ? -3.952 7.922 2.960 1.00 84.62 92 ILE A CA 1
ATOM 759 C C . ILE A 1 92 ? -4.504 7.744 1.542 1.00 84.62 92 ILE A C 1
ATOM 761 O O . ILE A 1 92 ? -5.386 6.921 1.277 1.00 84.62 92 ILE A O 1
ATOM 765 N N . GLU A 1 93 ? -3.896 8.470 0.605 1.00 85.38 93 GLU A N 1
ATOM 766 C CA . GLU A 1 93 ? -4.108 8.320 -0.830 1.00 85.38 93 GLU A CA 1
ATOM 767 C C . GLU A 1 93 ? -2.869 7.725 -1.497 1.00 85.38 93 GLU A C 1
ATOM 769 O O . GLU A 1 93 ? -1.757 8.233 -1.363 1.00 85.38 93 GLU A O 1
ATOM 774 N N . LEU A 1 94 ? -3.071 6.688 -2.306 1.00 84.31 94 LEU A N 1
ATOM 775 C CA . LEU A 1 94 ? -2.045 6.192 -3.213 1.00 84.31 94 LEU A CA 1
ATOM 776 C C . LEU A 1 94 ? -2.200 6.905 -4.558 1.00 84.31 94 LEU A C 1
ATOM 778 O O . LEU A 1 94 ? -3.188 6.696 -5.283 1.00 84.31 94 LEU A O 1
ATOM 782 N N . ARG A 1 95 ? -1.205 7.733 -4.882 1.00 83.12 95 ARG A N 1
ATOM 783 C CA . ARG A 1 95 ? -1.096 8.492 -6.132 1.00 83.12 95 ARG A CA 1
ATOM 784 C C . ARG A 1 95 ? -0.035 7.877 -7.030 1.00 83.12 95 ARG A C 1
ATOM 786 O O . ARG A 1 95 ? 1.007 7.454 -6.549 1.00 83.12 95 ARG A O 1
ATOM 793 N N . HIS A 1 96 ? -0.328 7.827 -8.327 1.00 80.44 96 HIS A N 1
ATOM 794 C CA . HIS A 1 96 ? 0.545 7.224 -9.340 1.00 80.44 96 HIS A CA 1
ATOM 795 C C . HIS A 1 96 ? 1.123 5.853 -8.928 1.00 80.44 96 HIS A C 1
ATOM 797 O O . HIS A 1 96 ? 2.333 5.647 -9.060 1.00 80.44 96 HI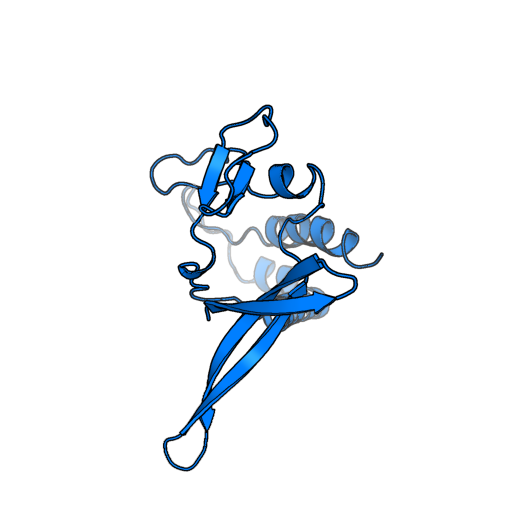S A O 1
ATOM 803 N N . PRO A 1 97 ? 0.299 4.917 -8.403 1.00 76.25 97 PRO A N 1
ATOM 804 C CA . PRO A 1 97 ? 0.800 3.600 -8.048 1.00 76.25 97 PRO A CA 1
ATOM 805 C C . PRO A 1 97 ? 1.349 2.945 -9.314 1.00 76.25 97 PRO A C 1
ATOM 807 O O . PRO A 1 97 ? 0.633 2.795 -10.306 1.00 76.25 97 PRO A O 1
ATOM 810 N N . ARG A 1 98 ? 2.636 2.593 -9.301 1.00 70.44 98 ARG A N 1
ATOM 811 C CA . ARG A 1 98 ? 3.217 1.823 -10.396 1.00 70.44 98 ARG A CA 1
ATOM 812 C C . ARG A 1 98 ? 2.629 0.423 -10.333 1.00 70.44 98 ARG A C 1
ATOM 814 O O . ARG A 1 98 ? 2.631 -0.197 -9.270 1.00 70.44 98 ARG A O 1
ATOM 821 N N . GLU A 1 99 ? 2.137 -0.076 -11.461 1.00 69.50 99 GLU A N 1
ATOM 822 C CA . GLU A 1 99 ? 1.791 -1.487 -11.581 1.00 69.50 99 GLU A CA 1
ATOM 823 C C . GLU A 1 99 ? 3.085 -2.284 -11.429 1.00 69.50 99 GLU A C 1
ATOM 825 O O . GLU A 1 99 ? 3.909 -2.359 -12.343 1.00 69.50 99 GLU A O 1
ATOM 830 N N . TRP A 1 100 ? 3.303 -2.808 -10.225 1.00 64.38 100 TRP A N 1
ATOM 831 C CA . TRP A 1 100 ? 4.558 -3.453 -9.854 1.00 64.38 100 TRP A CA 1
ATOM 832 C C . TRP A 1 100 ? 4.873 -4.620 -10.801 1.00 64.38 100 TRP A C 1
ATOM 834 O O . TRP A 1 100 ? 6.005 -4.752 -11.255 1.00 64.38 100 TRP A O 1
ATOM 844 N N . GLY A 1 101 ? 3.839 -5.366 -11.216 1.00 73.62 101 GLY A N 1
ATOM 845 C CA . GLY A 1 101 ? 3.951 -6.430 -12.216 1.00 73.62 101 GLY A CA 1
ATOM 846 C C . GLY A 1 101 ? 4.385 -5.942 -13.602 1.00 73.62 101 GLY A C 1
ATOM 847 O O . GLY A 1 101 ? 5.246 -6.564 -14.212 1.00 73.62 101 GLY A O 1
ATOM 848 N N . ALA A 1 102 ? 3.864 -4.811 -14.086 1.00 77.38 102 ALA A N 1
ATOM 849 C CA . ALA A 1 102 ? 4.262 -4.258 -15.383 1.00 77.38 102 ALA A CA 1
ATOM 850 C C . ALA A 1 102 ? 5.693 -3.703 -15.353 1.00 77.38 102 ALA A C 1
ATOM 852 O O . ALA A 1 102 ? 6.452 -3.883 -16.301 1.00 77.38 102 ALA A O 1
ATOM 853 N N . SER A 1 103 ? 6.081 -3.062 -14.245 1.00 79.25 103 SER A N 1
ATOM 854 C CA . SER A 1 103 ? 7.448 -2.558 -14.065 1.00 79.25 103 SER A CA 1
ATOM 855 C C . SER A 1 103 ? 8.452 -3.708 -13.981 1.00 79.25 103 SER A C 1
ATOM 857 O O . SER A 1 103 ? 9.488 -3.660 -14.639 1.00 79.25 103 SER A O 1
ATOM 859 N N . TRP A 1 104 ? 8.127 -4.761 -13.223 1.00 84.19 104 TRP A N 1
ATOM 860 C CA . TRP A 1 104 ? 8.932 -5.979 -13.159 1.00 84.19 104 TRP A CA 1
ATOM 861 C C . TRP A 1 104 ? 9.030 -6.663 -14.525 1.00 84.19 104 TRP A C 1
ATOM 863 O O . TRP A 1 104 ? 10.134 -6.962 -14.962 1.00 84.19 104 TRP A O 1
ATOM 873 N N . LEU A 1 105 ? 7.909 -6.841 -15.234 1.00 86.31 105 LEU A N 1
ATOM 874 C CA . LEU A 1 105 ? 7.902 -7.451 -16.565 1.00 86.31 105 LEU A CA 1
ATOM 875 C C . LEU A 1 105 ? 8.728 -6.633 -17.562 1.00 86.31 105 LEU A C 1
ATOM 877 O O . LEU A 1 105 ? 9.484 -7.206 -18.336 1.00 86.31 105 LEU A O 1
ATOM 881 N N . GLY A 1 106 ? 8.626 -5.303 -17.527 1.00 88.56 106 GLY A N 1
ATOM 882 C CA . GLY A 1 106 ? 9.437 -4.426 -18.369 1.00 88.56 106 GLY A CA 1
ATOM 883 C C . GLY A 1 106 ? 10.934 -4.605 -18.121 1.00 88.56 106 GLY A C 1
ATOM 884 O O . GLY A 1 106 ? 11.700 -4.707 -19.072 1.00 88.56 106 GLY A O 1
ATOM 885 N N . LEU A 1 107 ? 11.346 -4.711 -16.855 1.00 86.88 107 LEU A N 1
ATOM 886 C CA . LEU A 1 107 ? 12.740 -4.973 -16.478 1.00 86.88 107 LEU A CA 1
ATOM 887 C C . LEU A 1 107 ? 13.191 -6.388 -16.851 1.00 86.88 107 LEU A C 1
ATOM 889 O O . LEU A 1 107 ? 14.311 -6.576 -17.312 1.00 86.88 107 LEU A O 1
ATOM 893 N N . TYR A 1 108 ? 12.318 -7.375 -16.677 1.00 87.81 108 TYR A N 1
ATOM 894 C CA . TYR A 1 108 ? 12.582 -8.756 -17.058 1.00 87.81 108 TYR A CA 1
ATOM 895 C C . TYR A 1 108 ? 12.773 -8.893 -18.573 1.00 87.81 108 TYR A C 1
ATOM 897 O O . TYR A 1 108 ? 13.732 -9.513 -19.019 1.00 87.81 108 TYR A O 1
ATOM 905 N N . LEU A 1 109 ? 11.911 -8.258 -19.372 1.00 92.38 109 LEU A N 1
ATOM 906 C CA . LEU A 1 109 ? 12.058 -8.204 -20.828 1.00 92.38 109 LEU A CA 1
ATOM 907 C C . LEU A 1 109 ? 13.297 -7.406 -21.245 1.00 92.38 109 LEU A C 1
ATOM 909 O O . LEU A 1 109 ? 13.953 -7.774 -22.211 1.00 92.38 109 LEU A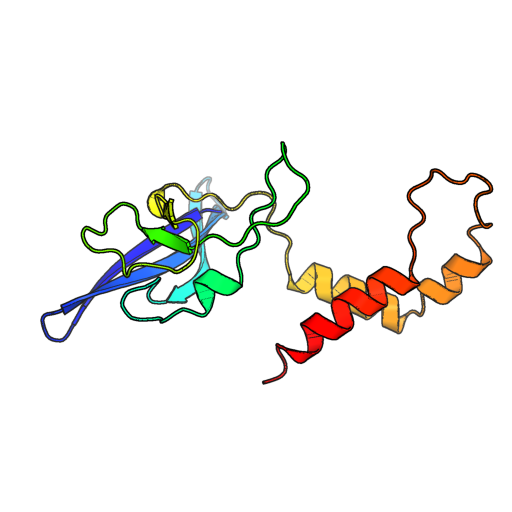 O 1
ATOM 913 N N . TRP A 1 110 ? 13.635 -6.338 -20.523 1.00 91.88 110 TRP A N 1
ATOM 914 C CA . TRP A 1 110 ? 14.847 -5.557 -20.770 1.00 91.88 110 TRP A CA 1
ATOM 915 C C . TRP A 1 110 ? 16.124 -6.392 -20.602 1.00 91.88 110 TRP A C 1
ATOM 917 O O . TRP A 1 110 ? 17.000 -6.330 -21.464 1.00 91.88 110 TRP A O 1
ATOM 927 N N . ASP A 1 111 ? 16.200 -7.192 -19.531 1.00 89.69 111 ASP A N 1
ATOM 928 C CA . ASP A 1 111 ? 17.306 -8.127 -19.270 1.00 89.69 111 ASP A CA 1
ATOM 929 C C . ASP A 1 111 ? 17.315 -9.265 -20.306 1.00 89.69 111 ASP A C 1
ATOM 931 O O . ASP A 1 111 ? 18.342 -9.515 -20.929 1.00 89.69 111 ASP A O 1
ATOM 935 N N . MET A 1 112 ? 16.157 -9.883 -20.580 1.00 92.44 112 MET A N 1
ATOM 936 C CA . MET A 1 112 ? 16.031 -10.981 -21.551 1.00 92.44 112 MET A CA 1
ATOM 937 C C . MET A 1 112 ? 16.421 -10.578 -22.978 1.00 92.44 112 MET A C 1
ATOM 939 O O . MET A 1 112 ? 16.996 -11.378 -23.709 1.00 92.44 112 MET A O 1
ATOM 943 N N . LEU A 1 113 ? 16.085 -9.356 -23.392 1.00 95.44 113 LEU A N 1
ATOM 944 C CA . LEU A 1 113 ? 16.409 -8.833 -24.721 1.00 95.44 113 LEU A CA 1
ATOM 945 C C . LEU A 1 113 ? 17.798 -8.177 -24.775 1.00 95.44 113 LEU A C 1
ATOM 947 O O . LEU A 1 113 ? 18.140 -7.574 -25.792 1.00 95.44 113 LEU A O 1
ATOM 951 N N . GLU A 1 114 ? 18.572 -8.250 -23.686 1.00 90.69 114 GLU A N 1
ATOM 952 C CA . GLU A 1 114 ? 19.904 -7.654 -23.547 1.00 90.69 114 GLU A CA 1
ATOM 953 C C . GLU A 1 114 ? 19.951 -6.179 -23.983 1.00 90.69 114 GLU A C 1
ATOM 955 O O . GLU A 1 114 ? 20.917 -5.702 -24.595 1.00 90.69 114 GLU A O 1
ATOM 960 N N . LEU A 1 115 ? 18.894 -5.419 -23.672 1.00 89.19 115 LEU A N 1
ATOM 961 C CA . LEU A 1 115 ? 18.752 -4.049 -24.169 1.00 89.19 115 LEU A CA 1
ATOM 962 C C . LEU A 1 115 ? 19.862 -3.130 -23.648 1.00 89.19 115 LEU A C 1
ATOM 964 O O . LEU A 1 115 ? 20.260 -2.197 -24.347 1.00 89.19 115 LEU A O 1
ATOM 968 N N . ASP A 1 116 ? 20.429 -3.435 -22.479 1.00 84.62 116 ASP A N 1
ATOM 969 C CA . ASP A 1 116 ? 21.627 -2.769 -21.965 1.00 84.62 116 ASP A CA 1
ATOM 970 C C . ASP A 1 116 ? 22.802 -2.860 -22.952 1.00 84.62 116 ASP A C 1
ATOM 972 O O . ASP A 1 116 ? 23.441 -1.850 -23.257 1.00 84.62 116 ASP A O 1
ATOM 976 N N . ALA A 1 117 ? 23.086 -4.053 -23.484 1.00 85.31 117 ALA A N 1
ATOM 977 C CA . ALA A 1 117 ? 24.177 -4.268 -24.432 1.00 85.31 117 ALA A CA 1
ATOM 978 C C . ALA A 1 117 ? 23.868 -3.625 -25.789 1.00 85.31 117 ALA A C 1
ATOM 980 O O . ALA A 1 117 ? 24.727 -2.951 -26.368 1.00 85.31 117 ALA A O 1
ATOM 981 N N . PHE A 1 118 ? 22.628 -3.777 -26.260 1.00 87.19 118 PHE A N 1
ATOM 982 C CA . PHE A 1 118 ? 22.158 -3.197 -27.515 1.00 87.19 118 PHE A CA 1
ATOM 983 C C . PHE A 1 118 ? 22.314 -1.668 -27.545 1.00 87.19 118 PHE A C 1
ATOM 985 O O . PHE A 1 118 ? 22.860 -1.114 -28.504 1.00 87.19 118 PHE A O 1
ATOM 992 N N . TRP A 1 119 ? 21.871 -0.975 -26.490 1.00 85.25 119 TRP A N 1
ATOM 993 C CA . TRP A 1 119 ? 21.901 0.487 -26.440 1.00 85.25 119 TRP A CA 1
ATOM 994 C C . TRP A 1 119 ? 23.270 1.056 -26.081 1.00 85.25 119 TRP A C 1
ATOM 996 O O . TRP A 1 119 ? 23.611 2.123 -26.591 1.00 85.25 119 TRP A O 1
ATOM 1006 N N . ARG A 1 120 ? 24.096 0.351 -25.296 1.00 82.12 120 ARG A N 1
ATOM 1007 C CA . ARG A 1 120 ? 25.456 0.805 -24.943 1.00 82.12 120 ARG A CA 1
ATOM 1008 C C . ARG A 1 120 ? 26.336 1.073 -26.166 1.00 82.12 120 ARG A C 1
ATOM 1010 O O . ARG A 1 120 ? 27.198 1.940 -26.116 1.00 82.12 120 ARG A O 1
ATOM 1017 N N . MET A 1 121 ? 26.124 0.342 -27.258 1.00 75.19 121 MET A N 1
ATOM 1018 C CA . MET A 1 121 ? 26.875 0.532 -28.506 1.00 75.19 121 MET A CA 1
ATOM 1019 C C . MET A 1 121 ? 26.328 1.667 -29.384 1.00 75.19 121 MET A C 1
ATOM 1021 O O . MET A 1 121 ? 27.043 2.169 -30.246 1.00 75.19 121 MET A O 1
ATOM 1025 N N . ARG A 1 122 ? 25.061 2.057 -29.199 1.00 80.62 122 ARG A N 1
ATOM 1026 C CA . ARG A 1 122 ? 24.346 3.009 -30.071 1.00 80.62 122 ARG A CA 1
ATOM 1027 C C . ARG A 1 122 ? 24.196 4.391 -29.456 1.00 80.62 122 ARG A C 1
ATOM 1029 O O . ARG A 1 122 ? 24.145 5.386 -30.173 1.00 80.62 122 ARG A O 1
ATOM 1036 N N . LEU A 1 123 ? 24.129 4.455 -28.134 1.00 78.19 123 LEU A N 1
ATOM 1037 C CA . LEU A 1 123 ? 24.192 5.697 -27.390 1.00 78.19 123 LEU A CA 1
ATOM 1038 C C . LEU A 1 123 ? 25.674 6.014 -27.185 1.00 78.19 123 LEU A C 1
ATOM 1040 O O . LEU A 1 123 ? 26.309 5.495 -26.269 1.00 78.19 123 LEU A O 1
ATOM 1044 N N . LEU A 1 124 ? 26.237 6.835 -28.081 1.00 57.06 124 LEU A N 1
ATOM 1045 C CA . LEU A 1 124 ? 27.558 7.433 -27.883 1.00 57.06 124 LEU A CA 1
ATOM 1046 C C . LEU A 1 124 ? 27.620 8.012 -26.468 1.00 57.06 124 LEU A C 1
ATOM 1048 O O . LEU A 1 124 ? 26.703 8.722 -26.051 1.00 57.06 124 LEU A O 1
ATOM 1052 N N . SER A 1 125 ? 28.692 7.709 -25.733 1.00 54.12 125 SER A N 1
ATOM 1053 C CA . SER A 1 125 ? 28.933 8.260 -24.401 1.00 54.12 125 SER A CA 1
ATOM 1054 C C . SER A 1 125 ? 28.831 9.781 -24.486 1.00 54.12 125 SER A C 1
ATOM 1056 O O . SER A 1 125 ? 29.688 10.423 -25.095 1.00 54.12 125 SER A O 1
ATOM 1058 N N . SER A 1 126 ? 27.766 10.376 -23.943 1.00 52.44 126 SER A N 1
ATOM 1059 C CA . SER A 1 126 ? 27.614 11.825 -24.006 1.00 52.44 126 SER A CA 1
ATOM 1060 C C . SER A 1 126 ? 28.765 12.456 -23.224 1.00 52.44 126 SER A C 1
ATOM 1062 O O . SER A 1 126 ? 28.855 12.309 -22.003 1.00 52.44 126 SER A O 1
ATOM 1064 N N . ARG A 1 127 ? 29.663 13.149 -23.930 1.00 52.44 127 ARG A N 1
ATOM 1065 C CA . ARG A 1 127 ? 30.661 14.046 -23.340 1.00 52.44 127 ARG A CA 1
ATOM 1066 C C . ARG A 1 127 ? 29.927 15.215 -22.676 1.00 52.44 127 ARG A C 1
ATOM 1068 O O . ARG A 1 127 ? 29.708 16.236 -23.311 1.00 52.44 127 ARG A O 1
ATOM 1075 N N . SER A 1 128 ? 29.562 15.069 -21.408 1.00 37.00 128 SER A N 1
ATOM 1076 C CA . SER A 1 128 ? 29.391 16.186 -20.468 1.00 37.00 128 SER A CA 1
ATOM 1077 C C . SER A 1 128 ? 29.131 15.633 -19.070 1.00 37.00 128 SER A C 1
ATOM 1079 O O . SER A 1 128 ? 28.149 14.924 -18.858 1.00 37.00 128 SER A O 1
ATOM 1081 N N . GLY A 1 129 ? 30.007 15.969 -18.121 1.00 44.91 129 GLY A N 1
ATOM 1082 C CA . GLY A 1 129 ? 29.974 15.567 -16.708 1.00 44.91 129 GLY A CA 1
ATOM 1083 C C . GLY A 1 129 ? 28.823 16.154 -15.880 1.00 44.91 129 GLY A C 1
ATOM 1084 O O . GLY A 1 129 ? 29.014 16.503 -14.722 1.00 44.91 129 GLY A O 1
ATOM 1085 N N . SER A 1 130 ? 27.633 16.264 -16.456 1.00 47.31 130 SER A N 1
ATOM 1086 C CA . SER A 1 130 ? 26.408 16.714 -15.796 1.00 47.31 130 SER A CA 1
ATOM 1087 C C . SER A 1 130 ? 25.211 16.299 -16.650 1.00 47.31 130 SER A C 1
ATOM 1089 O O . SER A 1 130 ? 24.544 17.108 -17.285 1.00 47.31 130 SER A O 1
ATOM 1091 N N . GLY A 1 131 ? 24.954 14.999 -16.727 1.00 32.72 131 GLY A N 1
ATOM 1092 C CA . GLY A 1 131 ? 23.839 14.473 -17.499 1.00 32.72 131 GLY A CA 1
ATOM 1093 C C . GLY A 1 131 ? 23.358 13.182 -16.880 1.00 32.72 131 GLY A C 1
ATOM 1094 O O . GLY A 1 131 ? 24.168 12.348 -16.486 1.00 32.72 131 GLY A O 1
ATOM 1095 N N . VAL A 1 132 ? 22.040 13.045 -16.775 1.00 40.66 132 VAL A N 1
ATOM 1096 C CA . VAL A 1 132 ? 21.318 11.835 -16.380 1.00 40.66 132 VAL A CA 1
ATOM 1097 C C . VAL A 1 132 ? 21.625 10.744 -17.408 1.00 40.66 132 VAL A C 1
ATOM 1099 O O . VAL A 1 132 ? 20.846 10.464 -18.313 1.00 40.66 132 VAL A O 1
ATOM 1102 N N . GLY A 1 133 ? 22.822 10.172 -17.319 1.00 37.44 133 GLY A N 1
ATOM 1103 C CA . GLY A 1 133 ? 23.172 8.952 -18.009 1.00 37.44 133 GLY A CA 1
ATOM 1104 C C . GLY A 1 133 ? 22.339 7.856 -17.376 1.00 37.44 133 GLY A C 1
ATOM 1105 O O . GLY A 1 133 ? 22.394 7.653 -16.161 1.00 37.44 133 GLY A O 1
ATOM 1106 N N . ILE A 1 134 ? 21.544 7.171 -18.190 1.00 47.31 134 ILE A N 1
ATOM 1107 C CA . ILE A 1 134 ? 20.995 5.878 -17.812 1.00 47.31 134 ILE A CA 1
ATOM 1108 C C . ILE A 1 134 ? 22.215 4.973 -17.637 1.00 47.31 134 ILE A C 1
ATOM 1110 O O . ILE A 1 134 ? 22.710 4.380 -18.591 1.00 47.31 134 ILE A O 1
ATOM 1114 N N . ASP A 1 135 ? 22.763 4.933 -16.423 1.00 46.53 135 ASP A N 1
ATOM 1115 C CA . ASP A 1 135 ? 23.730 3.923 -16.032 1.00 46.53 135 ASP A CA 1
ATOM 1116 C C . ASP A 1 135 ? 22.949 2.614 -15.909 1.00 46.53 135 ASP A C 1
ATOM 1118 O O . ASP A 1 135 ? 22.468 2.222 -14.843 1.00 46.53 135 ASP A O 1
ATOM 1122 N N . ALA A 1 136 ? 22.752 1.991 -17.067 1.00 45.34 136 ALA A N 1
ATOM 1123 C CA . ALA A 1 136 ? 22.168 0.674 -17.274 1.00 45.34 136 ALA A CA 1
ATOM 1124 C C . ALA A 1 136 ? 22.698 -0.355 -16.254 1.00 45.34 136 ALA A C 1
ATOM 1126 O O . ALA A 1 136 ? 21.941 -1.141 -15.678 1.00 45.34 136 ALA A O 1
ATOM 1127 N N . GLY A 1 137 ? 23.991 -0.267 -15.911 1.00 44.22 137 GLY A N 1
ATOM 1128 C CA . GLY A 1 137 ? 24.630 -1.129 -14.916 1.00 44.22 137 GLY A CA 1
ATOM 1129 C C . GLY A 1 137 ? 24.149 -0.902 -13.477 1.00 44.22 137 GLY A C 1
ATOM 1130 O O . GLY A 1 137 ? 24.226 -1.817 -12.651 1.00 44.22 137 GLY A O 1
ATOM 1131 N N . ARG A 1 138 ? 23.624 0.287 -13.160 1.00 46.03 138 ARG A N 1
ATOM 1132 C CA . ARG A 1 138 ? 23.113 0.663 -11.832 1.00 46.03 138 ARG A CA 1
ATOM 1133 C C . ARG A 1 138 ? 21.652 0.255 -11.630 1.00 46.03 138 ARG A C 1
ATOM 1135 O O . ARG A 1 138 ? 21.291 -0.145 -10.523 1.00 46.03 138 ARG A O 1
ATOM 1142 N N . ILE A 1 139 ? 20.842 0.264 -12.695 1.00 48.16 139 ILE A N 1
ATOM 1143 C CA . ILE A 1 139 ? 19.448 -0.219 -12.677 1.00 48.16 139 ILE A CA 1
ATOM 1144 C C . ILE A 1 139 ? 19.419 -1.734 -12.414 1.00 48.16 139 ILE A C 1
ATOM 1146 O O . ILE A 1 139 ? 18.726 -2.188 -11.503 1.00 48.16 139 ILE A O 1
ATOM 1150 N N . SER A 1 140 ? 20.263 -2.503 -13.109 1.00 46.12 140 SER A N 1
ATOM 1151 C CA . SER A 1 140 ? 20.389 -3.959 -12.922 1.00 46.12 140 SER A CA 1
ATOM 1152 C C . SER A 1 140 ? 20.827 -4.353 -11.498 1.00 46.12 140 SER A C 1
ATOM 1154 O O . SER A 1 140 ? 20.342 -5.337 -10.934 1.00 46.12 140 SER A O 1
ATOM 1156 N N . ARG A 1 141 ? 21.704 -3.562 -10.858 1.00 48.00 141 ARG A N 1
ATOM 1157 C CA . ARG A 1 141 ? 22.272 -3.893 -9.537 1.00 48.00 141 ARG A CA 1
ATOM 1158 C C . ARG A 1 141 ? 21.330 -3.583 -8.367 1.00 48.00 141 ARG A C 1
ATOM 1160 O O . ARG A 1 141 ? 21.298 -4.344 -7.405 1.00 48.00 141 ARG A O 1
ATOM 1167 N N . CYS A 1 142 ? 20.540 -2.510 -8.457 1.00 45.19 142 CYS A N 1
ATOM 1168 C CA . CYS A 1 142 ? 19.596 -2.128 -7.397 1.00 45.19 142 CYS A CA 1
ATOM 1169 C C . CYS A 1 142 ? 18.413 -3.113 -7.284 1.00 45.19 142 CYS A C 1
ATOM 1171 O O . CYS A 1 142 ? 17.885 -3.342 -6.200 1.00 45.19 142 CYS A O 1
ATOM 1173 N N . LEU A 1 143 ? 18.023 -3.747 -8.395 1.00 46.47 143 LEU A N 1
ATOM 1174 C CA . LEU A 1 143 ? 16.820 -4.584 -8.472 1.00 46.47 143 LEU A CA 1
ATOM 1175 C C . LEU A 1 143 ? 17.078 -6.084 -8.239 1.00 46.47 143 LEU A C 1
ATOM 1177 O O . LEU A 1 143 ? 16.188 -6.775 -7.743 1.00 46.47 143 LEU A O 1
ATOM 1181 N N . ARG A 1 144 ? 18.303 -6.587 -8.473 1.00 46.34 144 ARG A N 1
ATOM 1182 C CA . ARG A 1 144 ? 18.692 -7.960 -8.070 1.00 46.34 144 ARG A CA 1
ATOM 1183 C C . ARG A 1 144 ? 18.671 -8.160 -6.546 1.00 46.34 144 ARG A C 1
ATOM 1185 O O . ARG A 1 144 ? 18.393 -9.264 -6.092 1.00 46.34 144 ARG A O 1
ATOM 1192 N N . SER A 1 145 ? 18.884 -7.093 -5.769 1.00 43.81 145 SER A N 1
ATOM 1193 C CA . SER A 1 145 ? 18.730 -7.087 -4.303 1.00 43.81 145 SER A CA 1
ATOM 1194 C C . SER A 1 145 ? 17.271 -7.311 -3.866 1.00 43.81 145 SER A C 1
ATOM 1196 O O . SER A 1 145 ? 16.993 -8.128 -2.992 1.00 43.81 145 SER A O 1
ATOM 1198 N N . VAL A 1 146 ? 16.317 -6.653 -4.535 1.00 44.59 146 VAL A N 1
ATOM 1199 C CA . VAL A 1 146 ? 14.882 -6.738 -4.202 1.00 44.59 146 VAL A CA 1
ATOM 1200 C C . VAL A 1 146 ? 14.269 -8.069 -4.665 1.00 44.59 146 VAL A C 1
ATOM 1202 O O . VAL A 1 146 ? 13.392 -8.612 -3.997 1.00 44.59 146 VAL A O 1
ATOM 1205 N N . SER A 1 147 ? 14.777 -8.656 -5.756 1.00 36.28 147 SER A N 1
ATOM 1206 C CA . SER A 1 147 ? 14.337 -9.970 -6.254 1.00 36.28 147 SER A CA 1
ATOM 1207 C C . SER A 1 147 ? 14.604 -11.127 -5.279 1.00 36.28 147 SER A C 1
ATOM 1209 O O . SER A 1 147 ? 13.866 -12.109 -5.304 1.00 36.28 147 SER A O 1
ATOM 1211 N N . TRP A 1 148 ? 15.619 -11.031 -4.410 1.00 33.06 148 TRP A N 1
ATOM 1212 C CA . TRP A 1 148 ? 15.922 -12.071 -3.413 1.00 33.06 148 TRP A CA 1
ATOM 1213 C C . TRP A 1 148 ? 14.950 -12.080 -2.224 1.00 33.06 148 TRP A C 1
ATOM 1215 O O . TRP A 1 148 ? 14.834 -13.092 -1.537 1.00 33.06 148 TRP A O 1
ATOM 1225 N N . GLN A 1 149 ? 14.232 -10.980 -1.974 1.00 36.38 149 GLN A N 1
ATOM 1226 C CA . GLN A 1 149 ? 13.307 -10.874 -0.839 1.00 36.38 149 GLN A CA 1
ATOM 1227 C C . GLN A 1 149 ? 11.912 -11.458 -1.110 1.00 36.38 149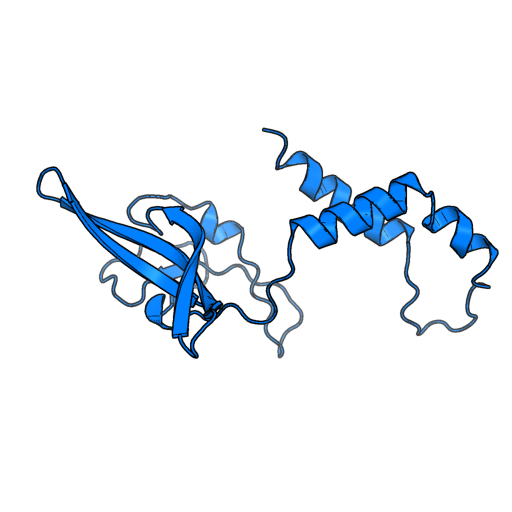 GLN A C 1
ATOM 1229 O O . GLN A 1 149 ? 11.150 -11.616 -0.164 1.00 36.38 149 GLN A O 1
ATOM 1234 N N . TYR A 1 150 ? 11.572 -11.792 -2.360 1.00 38.91 150 TYR A N 1
ATOM 1235 C CA . TYR A 1 150 ? 10.219 -12.241 -2.736 1.00 38.91 150 TYR A CA 1
ATOM 1236 C C . TYR A 1 150 ? 10.150 -13.699 -3.234 1.00 38.91 150 TYR A C 1
ATOM 1238 O O . TYR A 1 150 ? 9.087 -14.169 -3.627 1.00 38.91 150 TYR A O 1
ATOM 1246 N N . GLN A 1 151 ? 11.276 -14.426 -3.221 1.00 34.59 151 GLN A N 1
ATOM 1247 C CA . GLN A 1 151 ? 11.340 -15.873 -3.496 1.00 34.59 151 GLN A CA 1
ATOM 1248 C C . GLN A 1 151 ? 11.354 -16.742 -2.215 1.00 34.59 151 GLN A C 1
ATOM 1250 O O . GLN A 1 151 ? 11.704 -17.919 -2.286 1.00 34.59 151 GLN A O 1
ATOM 1255 N N . ARG A 1 152 ? 10.971 -16.197 -1.050 1.00 31.61 152 ARG A N 1
ATOM 1256 C CA . ARG A 1 152 ? 10.710 -16.967 0.180 1.00 31.61 152 ARG A CA 1
ATOM 1257 C C . ARG A 1 152 ? 9.282 -16.787 0.659 1.00 31.61 152 ARG A C 1
ATOM 1259 O O . ARG A 1 152 ? 8.803 -15.635 0.607 1.00 31.61 152 ARG A O 1
#

Sequence (152 aa):
MFLREKTRTKDGKTHRYWSVVENRRVSGRRVVQRQVLYLGELNDDQRAGWVRTIEAVSGKEPQPRQLALFPDDRESLPIPDCETVRVRLDKIELRHPREWGASWLGLYLWDMLELDAFWRMRLLSSRSGSGVGIDAGRISRCLRSVSWQYQR

Foldseek 3Di:
DAKDWDWDDDPNDIAIWIFDWDWDQDPPRDTDIDTDGTPGGDDPPDDDPVQAPDFDCDPVDRGTAREAEDAQPDPDDDDDPGHYDHDPRRPDDDDPDPPVVVVVVVVVVCVVVVVVVVVVVVPDPDPDPDDPPPPVVVVVVVVVVVVVVPPD

Radius of gyration: 21.18 Å; chains: 1; bounding box: 55×37×54 Å